Protein AF-A0A1M5QK16-F1 (afdb_monomer_lite)

Foldseek 3Di:
DPDPVVCVVVVNPQKDFPDWDDDPVDIDTDIDGNPQWDQDPPPRDTDSPDPPDDDDDDDDD

Organism: NCBI:txid1120995

Sequence (61 aa):
MQDNYIQKLLNIKDIIVTNITENSETIEVSIKSTNNTGICPCCKQPTTRIHDYRLQRVRHS

pLDDT: mean 78.64, std 11.6, range [41.34, 93.19]

Structure (mmCIF, N/CA/C/O backbone):
data_AF-A0A1M5QK16-F1
#
_entry.id   AF-A0A1M5QK16-F1
#
loop_
_atom_site.group_PDB
_atom_site.id
_atom_site.type_symbol
_atom_site.label_atom_id
_atom_site.label_alt_id
_atom_site.label_comp_id
_atom_site.label_asym_id
_atom_site.label_entity_id
_atom_site.label_seq_id
_atom_site.pdbx_PDB_ins_code
_atom_site.Cartn_x
_atom_site.Cartn_y
_atom_site.Cartn_z
_atom_site.occupancy
_atom_site.B_iso_or_equiv
_atom_site.auth_seq_id
_atom_site.auth_comp_id
_atom_site.auth_asym_id
_atom_site.auth_atom_id
_atom_site.pdbx_PDB_model_num
ATOM 1 N N . MET A 1 1 ? -12.391 16.298 -8.929 1.00 41.34 1 MET A N 1
ATOM 2 C CA . MET A 1 1 ? -12.236 15.114 -8.058 1.00 41.34 1 MET A CA 1
ATOM 3 C C . MET A 1 1 ? -10.905 14.485 -8.433 1.00 41.34 1 MET A C 1
ATOM 5 O O . MET A 1 1 ? -10.754 14.135 -9.594 1.00 41.34 1 MET A O 1
ATOM 9 N N . GLN A 1 2 ? -9.904 14.468 -7.548 1.00 54.94 2 GLN A N 1
ATOM 10 C CA . GLN A 1 2 ? -8.671 13.728 -7.838 1.00 54.94 2 GLN A CA 1
ATOM 11 C C . GLN A 1 2 ? -8.973 12.246 -7.635 1.00 54.94 2 GLN A C 1
ATOM 13 O O . GLN A 1 2 ? -9.147 11.780 -6.513 1.00 54.94 2 GLN A O 1
ATOM 18 N N . ASP A 1 3 ? -9.120 11.523 -8.735 1.00 57.47 3 ASP A N 1
ATOM 19 C CA . ASP A 1 3 ? -9.202 10.073 -8.706 1.00 57.47 3 ASP A CA 1
ATOM 20 C C . ASP A 1 3 ? -7.858 9.507 -8.226 1.00 57.47 3 ASP A C 1
ATOM 22 O O . ASP A 1 3 ? -6.809 9.763 -8.819 1.00 57.47 3 ASP A O 1
ATOM 26 N N . ASN A 1 4 ? -7.883 8.717 -7.150 1.00 71.31 4 ASN A N 1
ATOM 27 C CA . ASN A 1 4 ? -6.713 8.003 -6.635 1.00 71.31 4 ASN A CA 1
ATOM 28 C C . ASN A 1 4 ? -6.368 6.812 -7.549 1.00 71.31 4 ASN A C 1
ATOM 30 O O . ASN A 1 4 ? -6.503 5.647 -7.171 1.00 71.31 4 ASN A O 1
ATOM 34 N N . TYR A 1 5 ? -5.953 7.092 -8.785 1.00 81.25 5 TYR A N 1
ATOM 35 C CA . TYR A 1 5 ? -5.662 6.072 -9.796 1.00 81.25 5 TYR A CA 1
ATOM 36 C C . TYR A 1 5 ? -4.568 5.101 -9.354 1.00 81.25 5 TYR A C 1
ATOM 38 O O . TYR A 1 5 ? -4.668 3.915 -9.640 1.00 81.25 5 TYR A O 1
ATOM 46 N N . ILE A 1 6 ? -3.574 5.566 -8.592 1.00 83.19 6 ILE A N 1
ATOM 47 C CA . ILE A 1 6 ? -2.501 4.705 -8.077 1.00 83.19 6 ILE A CA 1
ATOM 48 C C . ILE A 1 6 ? -3.035 3.728 -7.017 1.00 83.19 6 ILE A C 1
ATOM 50 O O . ILE A 1 6 ? -2.666 2.556 -7.037 1.00 83.19 6 ILE A O 1
ATOM 54 N N . GLN A 1 7 ? -3.968 4.153 -6.155 1.00 82.00 7 GLN A N 1
ATOM 55 C CA . GLN A 1 7 ? -4.649 3.240 -5.222 1.00 82.00 7 GLN A CA 1
ATOM 56 C C . GLN A 1 7 ? -5.421 2.152 -5.971 1.00 82.00 7 GLN A C 1
ATOM 58 O O . GLN A 1 7 ? -5.348 0.980 -5.604 1.00 82.00 7 GLN A O 1
ATOM 63 N N . LYS A 1 8 ? -6.131 2.533 -7.043 1.00 83.12 8 LYS A N 1
ATOM 64 C CA . LYS A 1 8 ? -6.867 1.595 -7.905 1.00 83.12 8 LYS A CA 1
ATOM 65 C C . LYS A 1 8 ? -5.913 0.634 -8.628 1.00 83.12 8 LYS A C 1
ATOM 67 O O . LYS A 1 8 ? -6.150 -0.568 -8.610 1.00 83.12 8 LYS A O 1
ATOM 72 N N . LEU A 1 9 ? -4.825 1.148 -9.202 1.00 84.88 9 LEU A N 1
ATOM 73 C CA . LEU A 1 9 ? -3.818 0.379 -9.940 1.00 84.88 9 LEU A CA 1
ATOM 74 C C . LEU A 1 9 ? -3.104 -0.646 -9.051 1.00 84.88 9 LEU A C 1
ATOM 76 O O . LEU A 1 9 ? -2.984 -1.812 -9.417 1.00 84.88 9 LEU A O 1
ATOM 80 N N . LEU A 1 10 ? -2.647 -0.224 -7.870 1.00 82.62 10 LEU A N 1
ATOM 81 C CA . LEU A 1 10 ? -1.948 -1.098 -6.923 1.00 82.62 10 LEU A CA 1
ATOM 82 C C . LEU A 1 10 ? -2.916 -1.968 -6.102 1.00 82.62 10 LEU A C 1
ATOM 84 O O . LEU A 1 10 ? -2.497 -2.935 -5.456 1.00 82.62 10 LEU A O 1
ATOM 88 N N . ASN A 1 11 ? -4.211 -1.642 -6.142 1.00 80.94 11 ASN A N 1
ATOM 89 C CA . ASN A 1 11 ? -5.257 -2.199 -5.292 1.00 80.94 11 ASN A CA 1
ATOM 90 C C . ASN A 1 11 ? -4.892 -2.101 -3.797 1.00 80.94 11 ASN A C 1
ATOM 92 O O . ASN A 1 11 ? -4.944 -3.087 -3.058 1.00 80.94 11 ASN A O 1
ATOM 96 N N . ILE A 1 12 ? -4.470 -0.904 -3.377 1.00 81.62 12 ILE A N 1
ATOM 97 C CA . ILE A 1 12 ? -4.124 -0.562 -1.992 1.00 81.62 12 ILE A CA 1
ATOM 98 C C . ILE A 1 12 ? -4.973 0.643 -1.594 1.00 81.62 12 ILE A C 1
ATOM 100 O O . ILE A 1 12 ? -4.972 1.659 -2.287 1.00 81.62 12 ILE A O 1
ATOM 104 N N . LYS A 1 13 ? -5.718 0.521 -0.495 1.00 80.94 13 LYS A N 1
ATOM 105 C CA . LYS A 1 13 ? -6.568 1.591 0.044 1.00 80.94 13 LYS A CA 1
ATOM 106 C C . LYS A 1 13 ? -5.830 2.354 1.133 1.00 80.94 13 LYS A C 1
ATOM 108 O O . LYS A 1 13 ? -4.865 1.842 1.686 1.00 80.94 13 LYS A O 1
ATOM 113 N N . ASP A 1 14 ? -6.318 3.553 1.436 1.00 81.31 14 ASP A N 1
ATOM 114 C CA . ASP A 1 14 ? -5.858 4.344 2.580 1.00 81.31 14 ASP A CA 1
ATOM 115 C C . ASP A 1 14 ? -4.346 4.609 2.552 1.00 81.31 14 ASP A C 1
ATOM 117 O O . ASP A 1 14 ? -3.646 4.496 3.555 1.00 81.31 14 ASP A O 1
ATOM 121 N N . ILE A 1 15 ? -3.834 4.946 1.366 1.00 83.44 15 ILE A N 1
ATOM 122 C CA . ILE A 1 15 ? -2.437 5.336 1.161 1.00 83.44 15 ILE A CA 1
ATOM 123 C C . ILE A 1 15 ? -2.308 6.693 0.472 1.00 83.44 15 ILE A C 1
ATOM 125 O O . ILE A 1 15 ? -3.136 7.077 -0.355 1.00 83.44 15 ILE A O 1
ATOM 129 N N . ILE A 1 16 ? -1.211 7.382 0.760 1.00 86.00 16 ILE A N 1
ATOM 130 C CA . ILE A 1 16 ? -0.738 8.568 0.052 1.00 86.00 16 ILE A CA 1
ATOM 131 C C . ILE A 1 16 ? 0.554 8.194 -0.664 1.00 86.00 16 ILE A C 1
ATOM 133 O O . ILE A 1 16 ? 1.467 7.642 -0.050 1.00 86.00 16 ILE A O 1
ATOM 137 N N . VAL A 1 17 ? 0.651 8.521 -1.950 1.00 86.25 17 VAL A N 1
ATOM 138 C CA . VAL A 1 17 ? 1.909 8.415 -2.696 1.00 86.25 17 VAL A CA 1
ATOM 139 C C . VAL A 1 17 ? 2.792 9.591 -2.307 1.00 86.25 17 VAL A C 1
ATOM 141 O O . VAL A 1 17 ? 2.387 10.742 -2.448 1.00 86.25 17 VAL A O 1
ATOM 144 N N . THR A 1 18 ? 3.983 9.310 -1.788 1.00 89.12 18 THR A N 1
ATOM 145 C CA . THR A 1 18 ? 4.922 10.343 -1.335 1.00 89.12 18 THR A CA 1
ATOM 146 C C . THR A 1 18 ? 6.043 10.609 -2.320 1.00 89.12 18 THR A C 1
ATOM 148 O O . THR A 1 18 ? 6.623 11.687 -2.279 1.00 89.12 18 THR A O 1
ATOM 151 N N . ASN A 1 19 ? 6.376 9.635 -3.166 1.00 88.44 19 ASN A N 1
ATOM 152 C CA . ASN A 1 19 ? 7.379 9.788 -4.212 1.00 88.44 19 ASN A CA 1
ATOM 153 C C . ASN A 1 19 ? 7.160 8.747 -5.317 1.00 88.44 19 ASN A C 1
ATOM 155 O O . ASN A 1 19 ? 6.696 7.640 -5.036 1.00 88.44 19 ASN A O 1
ATOM 159 N N . ILE A 1 20 ? 7.522 9.096 -6.548 1.00 89.69 20 ILE A N 1
ATOM 160 C CA . ILE A 1 20 ? 7.604 8.170 -7.679 1.00 89.69 20 ILE A CA 1
ATOM 161 C C . ILE A 1 20 ? 8.970 8.381 -8.315 1.00 89.69 20 ILE A C 1
ATOM 163 O O . ILE A 1 20 ? 9.350 9.513 -8.605 1.00 89.69 20 ILE A O 1
ATOM 167 N N . THR A 1 21 ? 9.723 7.306 -8.502 1.00 91.81 21 THR A N 1
ATOM 168 C CA . THR A 1 21 ? 11.039 7.353 -9.138 1.00 91.81 21 THR A CA 1
ATOM 169 C C . THR A 1 21 ? 11.082 6.309 -10.236 1.00 91.81 21 THR A C 1
ATOM 171 O O . THR A 1 21 ? 10.705 5.159 -10.026 1.00 91.81 21 THR A O 1
ATOM 174 N N . GLU A 1 22 ? 11.487 6.734 -11.423 1.00 93.19 22 GLU A N 1
ATOM 175 C CA . GLU A 1 22 ? 11.609 5.878 -12.594 1.00 93.19 22 GLU A CA 1
ATOM 176 C C . GLU A 1 22 ? 13.091 5.631 -12.856 1.00 93.19 22 GLU A C 1
ATOM 178 O O . GLU A 1 22 ? 13.880 6.568 -12.984 1.00 93.19 22 GLU A O 1
ATOM 183 N N . ASN A 1 23 ? 13.457 4.357 -12.902 1.00 89.81 23 ASN A N 1
ATOM 184 C CA . ASN A 1 23 ? 14.773 3.878 -13.286 1.00 89.81 23 ASN A CA 1
ATOM 185 C C . ASN A 1 23 ? 14.660 3.180 -14.646 1.00 89.81 23 ASN A C 1
ATOM 187 O O . ASN A 1 23 ? 13.564 2.899 -15.125 1.00 89.81 23 ASN A O 1
ATOM 191 N N . SER A 1 24 ? 15.793 2.838 -15.258 1.00 90.62 24 SER A N 1
ATOM 192 C CA . SER A 1 24 ? 15.828 2.202 -16.585 1.00 90.62 24 SER A CA 1
ATOM 193 C C . SER A 1 24 ? 15.030 0.896 -16.693 1.00 90.62 24 SER A C 1
ATOM 195 O O . SER A 1 24 ? 14.676 0.495 -17.797 1.00 90.62 24 SER A O 1
ATOM 197 N N . GLU A 1 25 ? 14.760 0.227 -15.571 1.00 92.06 25 GLU A N 1
ATOM 198 C CA . GLU A 1 25 ? 14.103 -1.085 -15.533 1.00 92.06 25 GLU A CA 1
ATOM 199 C C . GLU A 1 25 ? 12.839 -1.119 -14.663 1.00 92.06 25 GLU A C 1
ATOM 201 O O . GLU A 1 25 ? 12.050 -2.059 -14.759 1.00 92.06 25 GLU A O 1
ATOM 206 N N . THR A 1 26 ? 12.637 -0.130 -13.787 1.00 86.94 26 THR A N 1
ATOM 207 C CA . THR A 1 26 ? 11.601 -0.190 -12.749 1.00 86.94 26 THR A CA 1
ATOM 208 C C . THR A 1 26 ? 10.991 1.170 -12.446 1.00 86.94 26 THR 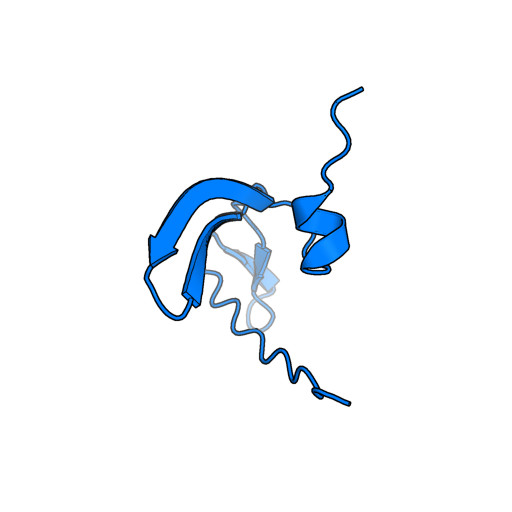A C 1
ATOM 210 O O . THR A 1 26 ? 11.629 2.213 -12.572 1.00 86.94 26 THR A O 1
ATOM 213 N N . ILE A 1 27 ? 9.742 1.140 -11.980 1.00 89.19 27 ILE A N 1
ATOM 214 C 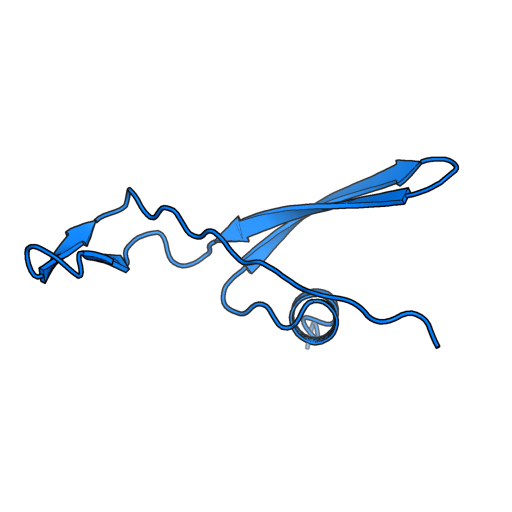CA . ILE A 1 27 ? 9.076 2.286 -11.363 1.00 89.19 27 ILE A CA 1
ATOM 215 C C . ILE A 1 27 ? 8.931 1.979 -9.877 1.00 89.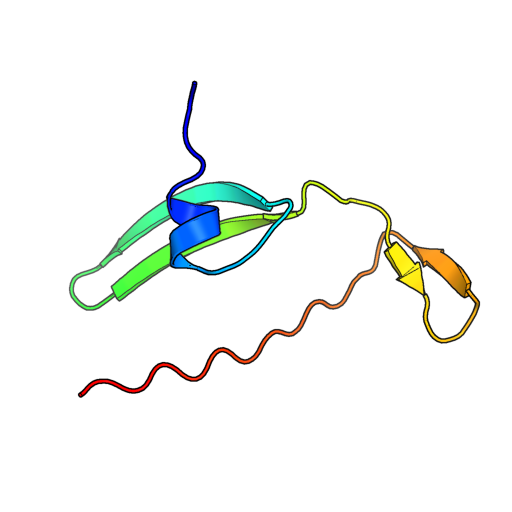19 27 ILE A C 1
ATOM 217 O O . ILE A 1 27 ? 8.227 1.045 -9.486 1.00 89.19 27 ILE A O 1
ATOM 221 N N . GLU A 1 28 ? 9.584 2.779 -9.047 1.00 88.50 28 GLU A N 1
ATOM 222 C CA . GLU A 1 28 ? 9.463 2.721 -7.598 1.00 88.50 28 GLU A CA 1
ATOM 223 C C . GLU A 1 28 ? 8.420 3.729 -7.119 1.00 88.50 28 GLU A C 1
ATOM 225 O O . GLU A 1 28 ? 8.526 4.933 -7.352 1.00 88.50 28 GLU A O 1
ATOM 230 N N . VAL A 1 29 ? 7.399 3.236 -6.417 1.00 87.88 29 VAL A N 1
ATOM 231 C CA . VAL A 1 29 ? 6.329 4.063 -5.850 1.00 87.88 29 VAL A CA 1
ATOM 232 C C . VAL A 1 29 ? 6.436 4.017 -4.331 1.00 87.88 29 VAL A C 1
ATOM 234 O O . VAL A 1 29 ? 6.133 3.004 -3.702 1.00 87.88 29 VAL A O 1
ATOM 237 N N . SER A 1 30 ? 6.855 5.126 -3.727 1.00 86.81 30 SER A N 1
ATOM 238 C CA . SER A 1 30 ? 6.880 5.280 -2.272 1.00 86.81 30 SER A CA 1
ATOM 239 C C . SER A 1 30 ? 5.501 5.687 -1.770 1.00 86.81 30 SER A C 1
ATOM 241 O O . SER A 1 30 ? 4.944 6.693 -2.218 1.00 86.81 30 SER A O 1
ATOM 243 N N . ILE A 1 31 ? 4.959 4.933 -0.815 1.00 85.62 31 ILE A N 1
ATOM 244 C CA . ILE A 1 31 ? 3.624 5.157 -0.252 1.00 85.62 31 ILE A CA 1
ATOM 245 C C . ILE A 1 31 ? 3.673 5.233 1.275 1.00 85.62 31 ILE A C 1
ATOM 247 O O . ILE A 1 31 ? 4.498 4.587 1.918 1.00 85.62 31 ILE A O 1
ATOM 251 N N . LYS A 1 32 ? 2.760 6.005 1.864 1.00 82.31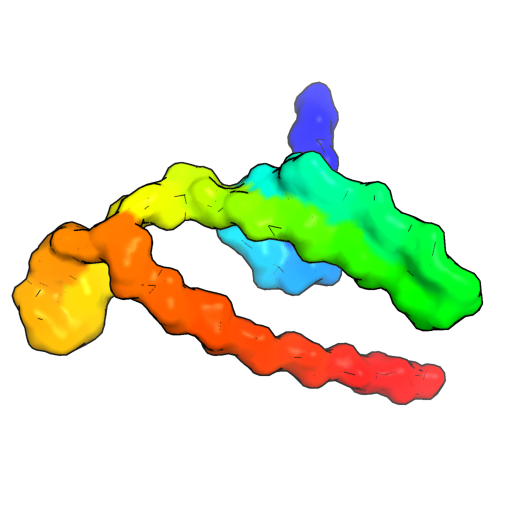 32 LYS A N 1
ATOM 252 C CA . LYS A 1 32 ? 2.495 6.042 3.308 1.00 82.31 32 LYS A CA 1
ATOM 253 C C . LYS A 1 32 ? 1.040 5.694 3.576 1.00 82.31 32 LYS A C 1
ATOM 255 O O . LYS A 1 32 ? 0.170 6.151 2.843 1.00 82.31 32 LYS A O 1
ATOM 260 N N . SER A 1 33 ? 0.777 4.933 4.636 1.00 80.00 33 SER A N 1
ATOM 261 C CA . SER A 1 33 ? -0.590 4.706 5.120 1.00 80.00 33 SER A CA 1
ATOM 262 C C . SER A 1 33 ? -1.194 6.014 5.640 1.00 80.00 33 SER A C 1
ATOM 264 O O . SER A 1 33 ? -0.512 6.781 6.319 1.00 80.00 33 SER A O 1
ATOM 266 N N . THR A 1 34 ? -2.467 6.270 5.340 1.00 79.12 34 THR A N 1
ATOM 267 C CA . THR A 1 34 ? -3.274 7.308 6.002 1.00 79.12 34 THR A CA 1
ATOM 268 C C . THR A 1 34 ? -3.846 6.816 7.326 1.00 79.12 34 THR A C 1
ATOM 270 O O . THR A 1 34 ? -4.162 7.622 8.199 1.00 79.12 34 THR A O 1
ATOM 273 N N . ASN A 1 35 ? -3.963 5.496 7.494 1.00 72.81 35 ASN A N 1
ATOM 274 C CA . ASN A 1 35 ? -4.379 4.872 8.740 1.00 72.81 35 ASN A CA 1
ATOM 275 C C . ASN A 1 35 ? -3.150 4.641 9.619 1.00 72.81 35 ASN A C 1
ATOM 277 O O . ASN A 1 35 ? -2.431 3.651 9.474 1.00 72.81 35 ASN A O 1
ATOM 281 N N . ASN A 1 36 ? -2.923 5.568 10.549 1.00 68.19 36 ASN A N 1
ATOM 282 C CA . ASN A 1 36 ? -1.816 5.486 11.504 1.00 68.19 36 ASN A CA 1
ATOM 283 C C . ASN A 1 36 ? -2.113 4.563 12.693 1.00 68.19 36 ASN A C 1
ATOM 285 O O . ASN A 1 36 ? -1.230 4.333 13.510 1.00 68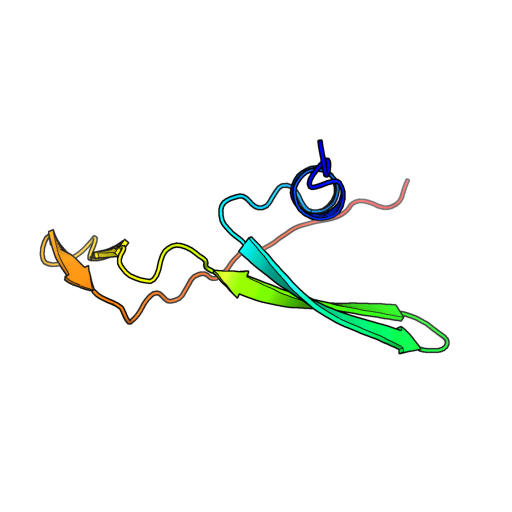.19 36 ASN A O 1
ATOM 289 N N . THR A 1 37 ? -3.333 4.038 12.811 1.00 76.38 37 THR A N 1
ATOM 290 C CA . THR A 1 37 ? -3.763 3.188 13.928 1.00 76.38 37 THR A CA 1
ATOM 291 C C . THR A 1 37 ? -4.561 2.001 13.419 1.00 76.38 37 THR A C 1
ATOM 293 O O . THR A 1 37 ? -5.643 2.165 12.862 1.00 76.38 37 THR A O 1
ATOM 296 N N . GLY A 1 38 ? -4.022 0.807 13.641 1.00 79.69 38 GLY A N 1
ATOM 297 C CA . GLY A 1 38 ? -4.685 -0.473 13.421 1.00 79.69 38 GLY A CA 1
ATOM 298 C C . GLY A 1 38 ? -5.003 -1.147 14.751 1.00 79.69 38 GLY A C 1
ATOM 299 O O . GLY A 1 38 ? -4.530 -0.723 15.805 1.00 79.69 38 GLY A O 1
ATOM 300 N N . ILE A 1 39 ? -5.792 -2.217 14.719 1.00 84.56 39 ILE A N 1
ATOM 301 C CA . ILE A 1 39 ? -6.045 -3.049 15.899 1.00 84.56 39 ILE A CA 1
ATOM 302 C C . ILE A 1 39 ? -5.071 -4.222 15.886 1.00 84.56 39 ILE A C 1
ATOM 304 O O . ILE A 1 39 ? -5.002 -4.967 14.910 1.00 84.56 39 ILE A O 1
ATOM 308 N N . CYS A 1 40 ? -4.320 -4.404 16.973 1.00 82.88 40 CYS A N 1
ATOM 309 C CA . CYS A 1 40 ? -3.430 -5.550 17.102 1.00 82.88 40 CYS A CA 1
ATOM 310 C C . CYS A 1 40 ? -4.254 -6.851 17.138 1.00 82.88 40 CYS A C 1
ATOM 312 O O . CYS A 1 40 ? -5.092 -7.002 18.030 1.00 82.88 40 CYS A O 1
ATOM 314 N N . PRO A 1 41 ? -4.003 -7.832 16.254 1.00 82.50 41 PRO A N 1
ATOM 315 C CA . PRO A 1 41 ? -4.757 -9.086 16.257 1.00 82.50 41 PRO A CA 1
ATOM 316 C C . PRO A 1 41 ? -4.500 -9.938 17.512 1.00 82.50 41 PRO A C 1
ATOM 318 O O . PRO A 1 41 ? -5.336 -10.761 17.867 1.00 82.50 41 PRO A O 1
ATOM 321 N N . CYS A 1 42 ? -3.371 -9.728 18.202 1.00 87.69 42 CYS A N 1
ATOM 322 C CA . CYS A 1 42 ? -3.008 -10.463 19.415 1.00 87.69 42 CYS A CA 1
ATOM 323 C C . CYS A 1 42 ? -3.708 -9.904 20.666 1.00 87.69 42 CYS A C 1
ATOM 325 O O . CYS A 1 42 ? -4.425 -10.626 21.353 1.00 87.69 42 CYS A O 1
ATOM 327 N N . CYS A 1 43 ? -3.538 -8.609 20.957 1.00 90.12 43 CYS A N 1
ATOM 328 C CA . CYS A 1 43 ? -4.038 -8.004 22.200 1.00 90.12 43 CYS A CA 1
ATOM 329 C C . CYS A 1 43 ? -5.279 -7.117 22.024 1.00 90.12 43 CYS A C 1
ATOM 331 O O . CYS A 1 43 ? -5.803 -6.601 23.010 1.00 90.12 43 CYS A O 1
ATOM 333 N N . LYS A 1 44 ? -5.747 -6.919 20.784 1.00 88.81 44 LYS A N 1
ATOM 334 C CA . LYS A 1 44 ? -6.899 -6.074 20.416 1.00 88.81 44 LYS A CA 1
ATOM 335 C C . LYS A 1 44 ? -6.762 -4.597 20.797 1.00 88.81 44 LYS A C 1
ATOM 337 O O . LYS A 1 44 ? -7.736 -3.855 20.729 1.00 88.81 44 LYS A O 1
ATOM 342 N N . GLN A 1 45 ? -5.561 -4.158 21.167 1.00 90.69 45 GLN A N 1
ATOM 343 C CA . GLN A 1 45 ? -5.283 -2.757 21.460 1.00 90.69 45 GLN A CA 1
ATOM 344 C C . GLN A 1 45 ? -4.978 -1.977 20.173 1.00 90.69 45 GLN A C 1
ATOM 346 O O . GLN A 1 45 ? -4.409 -2.554 19.234 1.00 90.69 45 GLN A O 1
ATOM 351 N N . PRO A 1 46 ? -5.310 -0.674 20.123 1.00 88.69 46 PRO A N 1
ATOM 352 C CA . PRO A 1 46 ? -4.845 0.214 19.068 1.00 88.69 46 PRO A CA 1
ATOM 353 C C . PRO A 1 46 ? -3.315 0.222 19.017 1.00 88.69 46 PRO A C 1
ATOM 355 O O . PRO A 1 46 ? -2.647 0.337 20.044 1.00 88.69 46 PRO A O 1
ATOM 358 N N . THR A 1 47 ? -2.751 0.104 17.822 1.00 85.19 47 THR A N 1
ATOM 359 C CA . THR A 1 47 ? -1.307 0.148 17.603 1.00 85.19 47 THR A CA 1
ATOM 360 C C . THR A 1 47 ? -0.977 0.932 16.345 1.00 85.19 47 THR A C 1
ATOM 362 O O . THR A 1 47 ? -1.645 0.815 15.318 1.00 85.19 47 THR A O 1
ATOM 365 N N . THR A 1 48 ? 0.089 1.718 16.431 1.00 82.75 48 THR A N 1
ATOM 366 C CA . THR A 1 48 ? 0.719 2.403 15.297 1.00 82.75 48 THR A CA 1
ATOM 367 C C . THR A 1 48 ? 1.817 1.548 14.655 1.00 82.75 48 THR A C 1
ATOM 369 O O . THR A 1 48 ? 2.312 1.862 13.577 1.00 82.75 48 THR A O 1
ATOM 372 N N . ARG A 1 49 ? 2.205 0.440 15.305 1.00 74.44 49 ARG A N 1
ATOM 373 C CA . ARG A 1 49 ? 3.219 -0.511 14.830 1.00 74.44 49 ARG A CA 1
ATOM 374 C C . ARG A 1 49 ? 2.552 -1.607 14.004 1.00 74.44 49 ARG A C 1
ATOM 376 O O . ARG A 1 49 ? 2.326 -2.711 14.499 1.00 74.44 49 ARG A O 1
ATOM 383 N N . ILE A 1 50 ? 2.195 -1.275 12.769 1.00 70.81 50 ILE A N 1
ATOM 384 C CA . ILE A 1 50 ? 1.574 -2.203 11.818 1.00 70.81 50 ILE A CA 1
ATOM 385 C C . ILE A 1 50 ? 2.664 -2.733 10.883 1.00 70.81 50 ILE A C 1
ATOM 387 O O . ILE A 1 50 ? 3.321 -1.961 10.191 1.00 70.81 50 ILE A O 1
ATOM 391 N N . HIS A 1 51 ? 2.867 -4.050 10.874 1.00 66.94 51 HIS A N 1
ATOM 392 C CA . HIS A 1 51 ? 3.728 -4.721 9.899 1.00 66.94 51 HIS A CA 1
ATOM 393 C C . HIS A 1 51 ? 2.857 -5.193 8.735 1.00 66.94 51 HIS A C 1
ATOM 395 O O . HIS A 1 51 ? 2.367 -6.322 8.733 1.00 66.94 51 HIS A O 1
ATOM 401 N N . ASP A 1 52 ? 2.617 -4.300 7.779 1.00 62.44 52 ASP A N 1
ATOM 402 C CA . ASP A 1 52 ? 1.740 -4.568 6.639 1.00 62.44 52 ASP A CA 1
ATOM 403 C C . ASP A 1 52 ? 2.536 -5.228 5.499 1.00 62.44 52 ASP A C 1
ATOM 405 O O . ASP A 1 52 ? 2.942 -4.600 4.520 1.00 62.44 52 ASP A O 1
ATOM 409 N N . TYR A 1 53 ? 2.857 -6.513 5.665 1.00 62.91 53 TYR A N 1
ATOM 410 C CA . TYR A 1 53 ? 3.506 -7.292 4.613 1.00 62.91 53 TYR A CA 1
ATOM 411 C C . TYR A 1 53 ? 2.459 -7.764 3.605 1.00 62.91 53 TYR A C 1
ATOM 413 O O . TYR A 1 53 ? 1.677 -8.674 3.883 1.00 62.91 53 TYR A O 1
ATOM 421 N N . ARG A 1 54 ? 2.475 -7.189 2.400 1.00 61.1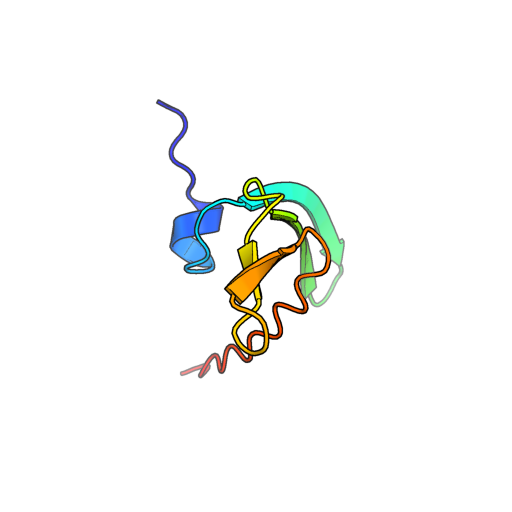9 54 ARG A N 1
ATOM 422 C CA . ARG A 1 54 ? 1.654 -7.659 1.280 1.00 61.19 54 ARG A CA 1
ATOM 423 C C . ARG A 1 54 ? 2.519 -8.329 0.219 1.00 61.19 54 ARG A C 1
ATOM 425 O O . ARG A 1 54 ? 3.434 -7.721 -0.323 1.00 61.19 54 ARG A O 1
ATOM 432 N N . LEU A 1 55 ? 2.175 -9.566 -0.133 1.00 60.81 55 LEU A N 1
ATOM 433 C CA . LEU A 1 55 ? 2.747 -10.268 -1.280 1.00 60.81 55 LEU A CA 1
ATOM 434 C C . LEU A 1 55 ? 1.813 -10.097 -2.489 1.00 60.81 55 LEU A C 1
ATOM 436 O O . LEU A 1 55 ? 0.756 -10.725 -2.545 1.00 60.81 55 LEU A O 1
ATOM 440 N N . GLN A 1 56 ? 2.181 -9.259 -3.462 1.00 58.84 56 GLN A N 1
ATOM 441 C CA . GLN A 1 56 ? 1.421 -9.115 -4.709 1.00 58.84 56 GLN A CA 1
ATOM 442 C C . GLN A 1 56 ? 2.099 -9.906 -5.832 1.00 58.84 56 GLN A C 1
ATOM 444 O O . GLN A 1 56 ? 3.121 -9.498 -6.373 1.00 58.84 56 GLN A O 1
ATOM 449 N N . ARG A 1 57 ? 1.519 -11.055 -6.193 1.00 69.88 57 ARG A N 1
ATOM 450 C CA . ARG A 1 57 ? 1.971 -11.856 -7.338 1.00 69.88 57 ARG A CA 1
ATOM 451 C C . ARG A 1 57 ? 1.353 -11.296 -8.616 1.00 69.88 57 ARG A C 1
ATOM 453 O O . ARG A 1 57 ? 0.156 -11.455 -8.838 1.00 69.88 57 ARG A O 1
ATOM 460 N N . VAL A 1 58 ? 2.164 -10.636 -9.438 1.00 72.44 58 VAL A N 1
ATOM 461 C CA . VAL A 1 58 ? 1.755 -10.150 -10.762 1.00 72.44 58 VAL A CA 1
ATOM 462 C C . VAL A 1 58 ? 2.161 -11.197 -11.794 1.00 72.44 58 VAL A C 1
ATOM 464 O O . VAL A 1 58 ? 3.339 -11.522 -11.913 1.00 72.44 58 VAL A O 1
ATOM 467 N N . ARG A 1 59 ? 1.189 -11.761 -12.518 1.00 69.38 59 ARG A N 1
ATOM 468 C CA . ARG A 1 59 ? 1.467 -12.648 -13.652 1.00 69.38 59 ARG A CA 1
ATOM 469 C C . ARG A 1 59 ? 1.574 -11.788 -14.905 1.00 69.38 59 ARG A C 1
ATOM 471 O O . ARG A 1 59 ? 0.576 -11.198 -15.309 1.00 69.38 59 ARG A O 1
ATOM 478 N N . HIS A 1 60 ? 2.762 -11.718 -15.493 1.00 52.81 60 HIS A N 1
ATOM 479 C CA . HIS A 1 60 ? 2.919 -11.212 -16.852 1.00 52.81 60 HIS A CA 1
ATOM 480 C C . HIS A 1 60 ? 2.392 -12.291 -17.809 1.00 52.81 60 HIS A C 1
ATOM 482 O O . HIS A 1 60 ? 2.747 -13.462 -17.658 1.00 52.81 60 HIS A O 1
ATOM 488 N N . SER A 1 61 ? 1.443 -11.925 -18.670 1.00 59.31 61 SER A N 1
ATOM 489 C CA . SER A 1 61 ? 0.898 -12.790 -19.725 1.00 59.31 61 SER A CA 1
ATOM 490 C C . SER A 1 61 ? 1.892 -12.967 -20.856 1.00 59.31 61 SER A C 1
ATOM 492 O O . SER A 1 61 ? 2.477 -11.929 -21.229 1.00 59.31 61 SER A O 1
#

Radius of gyration: 14.63 Å; chains: 1; bounding box: 28×28×42 Å

Secondary structure (DSSP, 8-state):
----HHHHHHT--SEEEEEEEE-SS-EEEEEEES---EE-TTT--EES-------------